Protein AF-A0A5C7PGV9-F1 (afdb_monomer_lite)

Sequence (95 aa):
MIEAGCTAEGIAASLGIDRPTLYRRCETDNKVLFTTFSQQKRAKGDDLLRMKQFDAAMKGDKTMLVWLGKQRLGQAEKSENQLTVNKIEVEFIES

Radius of gyration: 25.39 Å; chains: 1; bounding box: 53×31×75 Å

pLDDT: mean 92.08, std 10.16, range [63.78, 98.5]

Foldseek 3Di:
DLLQPDDLCRVCVVVVHDSVVVQVCCCVPVVDGPVVVSVVSNVNSVVVVVVVLVVVVVVPPPVSVVVCCCPPVVDDDDDDDPPPDDDDDDDDDDD

Structure (mmCIF, N/CA/C/O backbone):
data_AF-A0A5C7PGV9-F1
#
_entry.id   AF-A0A5C7PGV9-F1
#
loop_
_atom_site.group_PDB
_atom_site.id
_atom_site.type_symbol
_atom_site.label_atom_id
_atom_site.label_alt_id
_atom_site.label_comp_id
_atom_site.label_asym_id
_atom_site.label_entity_id
_atom_site.label_seq_id
_atom_site.pdbx_PDB_ins_code
_atom_site.Cartn_x
_atom_site.Cartn_y
_atom_site.Cartn_z
_atom_site.occupancy
_atom_site.B_iso_or_equiv
_atom_site.auth_seq_id
_atom_site.auth_comp_id
_atom_site.auth_asym_id
_atom_site.auth_atom_id
_atom_site.pdbx_PDB_model_num
ATOM 1 N N . MET A 1 1 ? -0.665 -4.795 -11.033 1.00 92.19 1 MET A N 1
ATOM 2 C CA . MET A 1 1 ? 0.364 -5.367 -10.133 1.00 92.19 1 MET A CA 1
ATOM 3 C C . MET A 1 1 ? 0.921 -4.336 -9.153 1.00 92.19 1 MET A C 1
ATOM 5 O O . MET A 1 1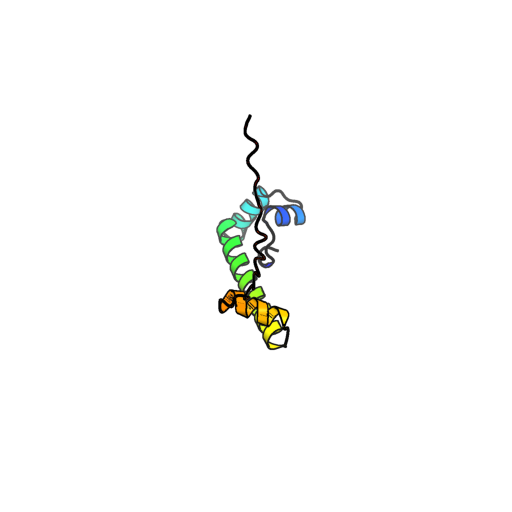 ? 0.843 -4.594 -7.964 1.00 92.19 1 MET A O 1
ATOM 9 N N . ILE A 1 2 ? 1.407 -3.160 -9.589 1.00 96.56 2 ILE A N 1
ATOM 10 C CA . ILE A 1 2 ? 1.902 -2.130 -8.642 1.00 96.56 2 ILE A CA 1
ATOM 11 C C . ILE A 1 2 ? 0.799 -1.635 -7.693 1.00 96.56 2 ILE A C 1
ATOM 13 O O . ILE A 1 2 ? 1.019 -1.591 -6.489 1.00 96.56 2 ILE A O 1
ATOM 17 N N . GLU A 1 3 ? -0.398 -1.332 -8.216 1.00 97.25 3 GLU A N 1
ATOM 18 C CA . GLU A 1 3 ? -1.566 -0.940 -7.398 1.00 97.25 3 GLU A CA 1
ATOM 19 C C . GLU A 1 3 ? -1.985 -2.046 -6.399 1.00 97.25 3 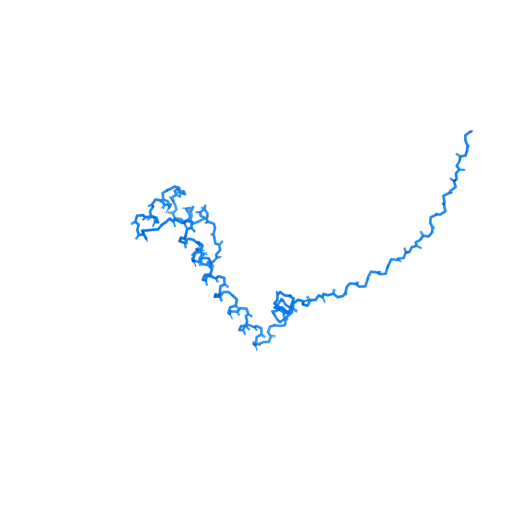GLU A C 1
ATOM 21 O O . GLU A 1 3 ? -2.645 -1.762 -5.413 1.00 97.25 3 GLU A O 1
ATOM 26 N N . ALA A 1 4 ? -1.576 -3.302 -6.618 1.00 95.94 4 ALA A N 1
ATOM 27 C CA . ALA A 1 4 ? -1.815 -4.421 -5.700 1.00 95.94 4 ALA A CA 1
ATOM 28 C C . ALA A 1 4 ? -0.643 -4.662 -4.726 1.00 95.94 4 ALA A C 1
ATOM 30 O O . ALA A 1 4 ? -0.628 -5.650 -4.000 1.00 95.94 4 ALA A O 1
ATOM 31 N N . GLY A 1 5 ? 0.372 -3.794 -4.736 1.00 96.06 5 GLY A N 1
ATOM 32 C CA . GLY A 1 5 ? 1.498 -3.842 -3.811 1.00 96.06 5 GLY A CA 1
ATOM 33 C C . GLY A 1 5 ? 2.698 -4.689 -4.247 1.00 96.06 5 GLY A C 1
ATOM 34 O O . GLY A 1 5 ? 3.677 -4.735 -3.499 1.00 96.06 5 GLY A O 1
ATOM 35 N N . CYS A 1 6 ? 2.695 -5.295 -5.440 1.00 96.81 6 CYS A N 1
ATOM 36 C CA . CYS A 1 6 ? 3.817 -6.112 -5.927 1.00 96.81 6 CYS A CA 1
ATOM 37 C C . CYS A 1 6 ? 5.137 -5.320 -6.028 1.00 96.81 6 CYS A C 1
ATOM 39 O O . CYS A 1 6 ? 5.137 -4.116 -6.309 1.00 96.81 6 CYS A O 1
ATOM 41 N N . THR A 1 7 ? 6.266 -6.006 -5.832 1.00 96.69 7 THR A N 1
ATOM 42 C CA . THR A 1 7 ? 7.614 -5.440 -6.011 1.00 96.69 7 THR A CA 1
ATOM 43 C C . THR A 1 7 ? 7.997 -5.358 -7.489 1.00 96.69 7 THR A C 1
ATOM 45 O O . THR A 1 7 ? 7.395 -6.021 -8.338 1.00 96.69 7 THR A O 1
ATOM 48 N N . ALA A 1 8 ? 9.012 -4.554 -7.809 1.00 95.81 8 ALA A N 1
ATOM 49 C CA . ALA A 1 8 ? 9.515 -4.452 -9.176 1.00 95.81 8 ALA A CA 1
ATOM 50 C C . ALA A 1 8 ? 10.091 -5.786 -9.673 1.00 95.81 8 ALA A C 1
ATOM 52 O O . ALA A 1 8 ? 9.884 -6.146 -10.827 1.00 95.81 8 ALA A O 1
ATOM 53 N N . GLU A 1 9 ? 10.760 -6.534 -8.795 1.00 97.19 9 GLU A N 1
ATOM 54 C CA . GLU A 1 9 ? 11.307 -7.864 -9.060 1.00 97.19 9 GLU A CA 1
ATOM 55 C C . GLU A 1 9 ? 10.197 -8.854 -9.419 1.00 97.19 9 GLU A C 1
ATOM 57 O O . GLU A 1 9 ? 10.295 -9.542 -10.431 1.00 97.19 9 GLU A O 1
ATOM 62 N N . GLY A 1 10 ? 9.109 -8.882 -8.640 1.00 97.25 10 GLY A N 1
ATOM 63 C CA . GLY A 1 10 ? 7.973 -9.763 -8.912 1.00 97.25 10 GLY A CA 1
ATOM 64 C C . GLY A 1 10 ? 7.251 -9.407 -10.213 1.00 97.25 10 GLY A C 1
ATOM 65 O O . GLY A 1 10 ? 6.833 -10.292 -10.956 1.00 97.25 10 GLY A O 1
ATOM 66 N N . ILE A 1 11 ? 7.142 -8.113 -10.526 1.00 97.19 11 ILE A N 1
ATOM 67 C CA . ILE A 1 11 ? 6.561 -7.644 -11.791 1.00 97.19 11 ILE A CA 1
ATOM 68 C C . ILE A 1 11 ? 7.449 -8.038 -12.971 1.00 97.19 11 ILE A C 1
ATOM 70 O O . ILE A 1 11 ? 6.945 -8.575 -13.951 1.00 97.19 11 ILE A O 1
ATOM 74 N N . ALA A 1 12 ? 8.757 -7.800 -12.877 1.00 97.31 12 ALA A N 1
ATOM 75 C CA . ALA A 1 12 ? 9.711 -8.150 -13.924 1.00 97.31 12 ALA A CA 1
ATOM 76 C C . ALA A 1 12 ? 9.713 -9.666 -14.192 1.00 97.31 12 ALA A C 1
ATOM 78 O O . ALA A 1 12 ? 9.558 -10.081 -15.339 1.00 97.31 12 ALA A O 1
ATOM 79 N N . ALA A 1 13 ? 9.749 -10.485 -13.133 1.00 97.62 13 ALA A N 1
ATOM 80 C CA . ALA A 1 13 ? 9.652 -11.940 -13.235 1.00 97.62 13 ALA A CA 1
ATOM 81 C C . ALA A 1 13 ? 8.334 -12.396 -13.885 1.00 97.62 13 ALA A C 1
ATOM 83 O O . ALA A 1 13 ? 8.352 -13.231 -14.784 1.00 97.62 13 ALA A O 1
ATOM 84 N N . SER A 1 14 ? 7.197 -11.804 -13.495 1.00 97.44 14 SER A N 1
ATOM 85 C CA . SER A 1 14 ? 5.890 -12.107 -14.099 1.00 97.44 14 SER A CA 1
ATOM 86 C C . SER A 1 14 ? 5.799 -11.725 -15.577 1.00 97.44 14 SER A C 1
ATOM 88 O O . SER A 1 14 ? 4.977 -12.290 -16.294 1.00 97.44 14 SER A O 1
ATOM 90 N N . LEU A 1 15 ? 6.597 -10.753 -16.021 1.00 96.69 15 LEU A N 1
ATOM 91 C CA . LEU A 1 15 ? 6.686 -10.320 -17.415 1.00 96.69 15 LEU A CA 1
ATOM 92 C C . LEU A 1 15 ? 7.791 -11.056 -18.194 1.00 96.69 15 LEU A C 1
ATOM 94 O O . LEU A 1 15 ? 7.924 -10.830 -19.393 1.00 96.69 15 LEU A O 1
ATOM 98 N N . GLY A 1 16 ? 8.582 -11.914 -17.540 1.00 97.56 16 GLY A N 1
ATOM 99 C CA . GLY A 1 16 ? 9.702 -12.622 -18.164 1.00 97.56 16 GLY A CA 1
ATOM 100 C C . GLY A 1 16 ? 10.862 -11.710 -18.577 1.00 97.56 16 GLY A C 1
ATOM 101 O O . GLY A 1 16 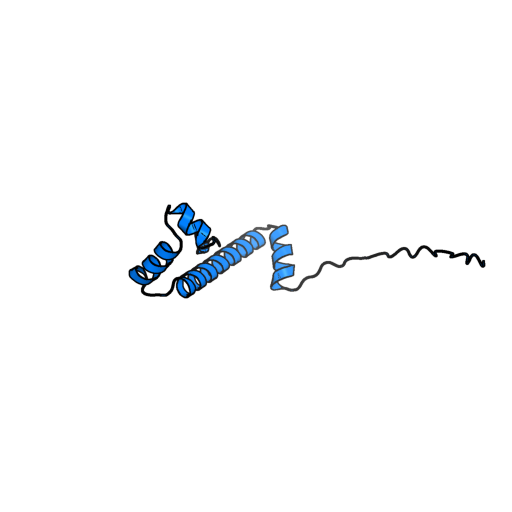? 11.595 -12.042 -19.505 1.00 97.56 16 GLY A O 1
ATOM 102 N N . ILE A 1 17 ? 11.021 -10.557 -17.921 1.00 97.69 17 ILE A N 1
ATOM 103 C CA . ILE A 1 17 ? 12.080 -9.579 -18.207 1.00 97.69 17 ILE A CA 1
ATOM 104 C C . ILE A 1 17 ? 12.932 -9.311 -16.969 1.00 97.69 17 ILE A C 1
ATOM 106 O O . ILE A 1 17 ? 12.535 -9.582 -15.836 1.00 97.69 17 ILE A O 1
ATOM 110 N N . ASP A 1 18 ? 14.104 -8.723 -17.171 1.00 97.25 18 ASP A N 1
ATOM 111 C CA . ASP A 1 18 ? 14.932 -8.221 -16.086 1.00 97.25 18 ASP A CA 1
ATOM 112 C C . ASP A 1 18 ? 14.407 -6.877 -15.541 1.00 97.25 18 ASP A C 1
ATOM 114 O O . ASP A 1 18 ? 13.766 -6.077 -16.233 1.00 97.25 18 ASP A O 1
ATOM 118 N N . ARG A 1 19 ? 14.705 -6.605 -14.265 1.00 97.31 19 ARG A N 1
ATOM 119 C CA . ARG A 1 19 ? 14.304 -5.364 -13.586 1.00 97.31 19 ARG A CA 1
ATOM 120 C C . ARG A 1 19 ? 14.839 -4.095 -14.282 1.00 97.31 19 ARG A C 1
ATOM 122 O O . ARG A 1 19 ? 14.057 -3.154 -14.424 1.00 97.31 19 ARG A O 1
ATOM 129 N N . PRO A 1 20 ? 16.106 -4.016 -14.738 1.00 97.62 20 PRO A N 1
ATOM 130 C CA . PRO A 1 20 ? 16.577 -2.869 -15.517 1.00 97.62 20 PRO A CA 1
ATOM 131 C C . PRO A 1 20 ? 15.753 -2.596 -16.782 1.00 97.62 20 PRO A C 1
ATOM 133 O O . PRO A 1 20 ? 15.424 -1.439 -17.052 1.00 97.62 20 PRO A O 1
ATOM 136 N N . THR A 1 21 ? 15.364 -3.633 -17.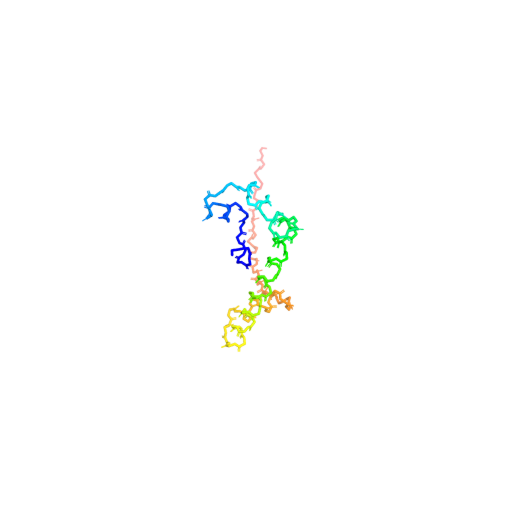530 1.00 97.81 21 THR A N 1
ATOM 137 C CA . THR A 1 21 ? 14.479 -3.477 -18.696 1.00 97.81 21 THR A CA 1
ATOM 138 C C . THR A 1 21 ? 13.116 -2.908 -18.310 1.00 97.81 21 THR A C 1
ATOM 140 O O . THR A 1 21 ? 12.642 -1.987 -18.979 1.00 97.81 21 THR A O 1
ATOM 143 N N . LEU A 1 22 ? 12.519 -3.360 -17.201 1.00 97.81 22 LEU A N 1
ATOM 144 C CA . LEU A 1 22 ? 11.267 -2.789 -16.684 1.00 97.81 22 LEU A CA 1
ATOM 145 C C . LEU A 1 22 ? 11.397 -1.281 -16.398 1.00 97.81 22 LEU A C 1
ATOM 147 O O . LEU A 1 22 ? 10.519 -0.505 -16.776 1.00 97.81 22 LEU A O 1
ATOM 151 N N . TYR A 1 23 ? 12.494 -0.855 -15.764 1.00 97.88 23 TYR A N 1
ATOM 152 C CA . TYR A 1 23 ? 12.729 0.553 -15.415 1.00 97.88 23 TYR A CA 1
ATOM 153 C C . TYR A 1 23 ? 12.893 1.417 -16.667 1.00 97.88 23 TYR A C 1
ATOM 155 O O . TYR A 1 23 ? 12.182 2.408 -16.833 1.00 97.88 23 TYR A O 1
ATOM 163 N N . ARG A 1 24 ? 13.763 0.989 -17.591 1.00 97.62 24 ARG A N 1
ATOM 164 C CA . ARG A 1 24 ? 14.010 1.692 -18.858 1.00 97.62 24 ARG A CA 1
ATOM 165 C C . ARG A 1 24 ? 12.735 1.825 -19.683 1.00 97.62 24 ARG A C 1
ATOM 167 O O . ARG A 1 24 ? 12.474 2.874 -20.274 1.00 97.62 24 ARG A O 1
ATOM 174 N N . ARG A 1 25 ? 11.930 0.761 -19.727 1.00 97.06 25 ARG A N 1
ATOM 175 C CA . ARG A 1 25 ? 10.669 0.767 -20.464 1.00 97.06 25 ARG A CA 1
ATOM 176 C C . ARG A 1 25 ? 9.648 1.693 -19.819 1.00 97.06 25 ARG A C 1
ATOM 178 O O . ARG A 1 25 ? 9.009 2.459 -20.530 1.00 97.06 25 ARG A O 1
ATOM 185 N N . CYS A 1 26 ? 9.553 1.697 -18.490 1.00 96.94 26 CYS A N 1
ATOM 186 C CA . CYS A 1 26 ? 8.702 2.640 -17.769 1.00 96.94 26 CYS A CA 1
ATOM 187 C C . CYS A 1 26 ? 9.061 4.095 -18.095 1.00 96.94 26 CYS A C 1
ATOM 189 O O . CYS A 1 26 ? 8.166 4.873 -18.420 1.00 96.94 26 CYS A O 1
ATOM 191 N N . GLU A 1 27 ? 10.349 4.439 -18.070 1.00 96.81 27 GLU A N 1
ATOM 192 C CA . GLU A 1 27 ? 10.842 5.780 -18.406 1.00 96.81 27 GLU A CA 1
ATOM 193 C C . GLU A 1 27 ? 10.563 6.158 -19.860 1.00 96.81 27 GLU A C 1
ATOM 195 O O . GLU A 1 27 ? 10.123 7.272 -20.145 1.00 96.81 27 GLU A O 1
ATOM 200 N N . THR A 1 28 ? 10.753 5.220 -20.786 1.00 96.81 28 THR A N 1
ATOM 201 C CA . THR A 1 28 ? 10.525 5.466 -22.215 1.00 96.81 28 THR A CA 1
ATOM 202 C C . THR A 1 28 ? 9.039 5.641 -22.530 1.00 96.81 28 THR A C 1
ATOM 204 O O . THR A 1 28 ? 8.684 6.565 -23.265 1.00 96.81 28 THR A O 1
ATOM 207 N N . ASP A 1 29 ? 8.177 4.798 -21.961 1.00 96.81 29 ASP A N 1
ATOM 208 C CA . ASP A 1 29 ? 6.753 4.737 -22.300 1.00 96.81 29 ASP A CA 1
ATOM 209 C C . ASP A 1 29 ? 5.926 5.765 -21.511 1.00 96.81 29 ASP A C 1
ATOM 211 O O . ASP A 1 29 ? 5.035 6.397 -22.070 1.00 96.81 29 ASP A O 1
ATOM 215 N N . ASN A 1 30 ? 6.237 5.972 -20.225 1.00 95.19 30 ASN A N 1
ATOM 216 C CA . ASN A 1 30 ? 5.476 6.859 -19.331 1.00 95.19 30 ASN A CA 1
ATOM 217 C C . ASN A 1 30 ? 6.152 8.219 -19.111 1.00 95.19 30 ASN A C 1
ATOM 219 O O . ASN A 1 30 ? 5.576 9.078 -18.447 1.00 95.19 30 ASN A O 1
ATOM 223 N N . LYS A 1 31 ? 7.368 8.420 -19.642 1.00 96.50 31 LYS A N 1
ATOM 224 C CA . LYS A 1 31 ? 8.152 9.665 -19.517 1.00 96.50 31 LYS A CA 1
ATOM 225 C C . LYS A 1 31 ? 8.453 10.076 -18.071 1.00 96.50 31 LYS A C 1
ATOM 227 O O . LYS A 1 31 ? 8.688 11.248 -17.792 1.00 96.50 31 LYS A O 1
ATOM 232 N N . VAL A 1 32 ? 8.462 9.111 -17.152 1.00 96.38 32 VAL A N 1
ATOM 233 C CA . VAL A 1 32 ? 8.752 9.308 -15.726 1.00 96.38 32 VAL A CA 1
ATOM 234 C C . VAL A 1 32 ? 9.590 8.155 -15.182 1.00 96.38 32 VAL A C 1
ATOM 236 O O . VAL A 1 32 ? 9.454 7.016 -15.632 1.00 96.38 32 VAL A O 1
ATOM 239 N N . LEU A 1 33 ? 10.421 8.440 -14.174 1.00 97.06 33 LEU A N 1
ATOM 240 C CA . LEU A 1 33 ? 11.180 7.413 -13.458 1.00 97.06 33 LEU A CA 1
ATOM 241 C C . LEU A 1 33 ? 10.238 6.364 -12.860 1.00 97.06 33 LEU A C 1
ATOM 243 O O . LEU A 1 33 ? 9.180 6.695 -12.311 1.00 97.06 33 LEU A O 1
ATOM 247 N N . PHE A 1 34 ? 10.655 5.096 -12.902 1.00 96.75 34 PHE A N 1
ATOM 248 C CA . PHE A 1 34 ? 9.867 3.998 -12.337 1.00 96.75 34 PHE A CA 1
ATOM 249 C C . PHE A 1 34 ? 9.573 4.197 -10.843 1.00 96.75 34 PHE A C 1
ATOM 251 O O . PHE A 1 34 ? 8.506 3.820 -10.367 1.00 96.75 34 PHE A O 1
ATOM 258 N N . THR A 1 35 ? 10.479 4.817 -10.088 1.00 96.06 35 THR A N 1
ATOM 259 C 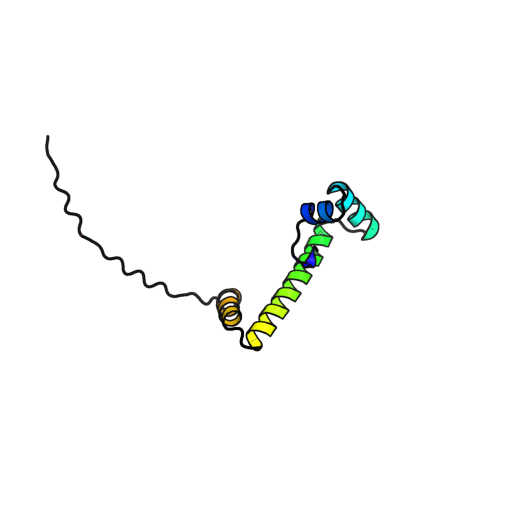CA . THR A 1 35 ? 10.275 5.139 -8.667 1.00 96.06 35 THR A CA 1
ATOM 260 C C . THR A 1 35 ? 9.078 6.070 -8.465 1.00 96.06 35 THR A C 1
ATOM 262 O O . THR A 1 35 ? 8.169 5.739 -7.707 1.00 96.06 35 THR A O 1
ATOM 265 N N . THR A 1 36 ? 9.014 7.174 -9.210 1.00 97.62 36 THR A N 1
ATOM 266 C CA . THR A 1 36 ? 7.888 8.119 -9.174 1.00 97.62 36 THR A CA 1
ATOM 267 C C . THR A 1 36 ? 6.596 7.453 -9.635 1.00 97.62 36 THR A C 1
ATOM 269 O O . THR A 1 36 ? 5.568 7.545 -8.964 1.00 97.62 36 THR A O 1
ATOM 272 N N . PHE A 1 37 ? 6.650 6.727 -10.755 1.00 97.31 37 PHE A N 1
ATOM 273 C CA . PHE A 1 37 ? 5.492 6.014 -11.291 1.00 97.31 37 PHE A CA 1
ATOM 274 C C . PHE A 1 37 ? 4.945 4.989 -10.293 1.00 97.31 37 PHE A C 1
ATOM 276 O O . PHE A 1 37 ? 3.744 4.938 -10.022 1.00 97.31 37 PHE A O 1
ATOM 283 N N . SER A 1 38 ? 5.829 4.177 -9.713 1.00 97.12 38 SER A N 1
ATOM 284 C CA . SER A 1 38 ? 5.437 3.125 -8.781 1.00 97.12 38 SER A CA 1
ATOM 285 C C . SER A 1 38 ? 4.875 3.685 -7.480 1.00 97.12 38 SER A C 1
ATOM 287 O O . SER A 1 38 ? 3.882 3.149 -6.991 1.00 97.12 38 SER A O 1
ATOM 289 N N . GLN A 1 39 ? 5.428 4.784 -6.959 1.00 97.50 39 GLN A N 1
ATOM 290 C CA . GLN A 1 39 ? 4.900 5.465 -5.777 1.00 97.50 39 GLN A CA 1
ATOM 291 C C . GLN A 1 39 ? 3.472 5.973 -6.010 1.00 97.50 39 GLN A C 1
ATOM 293 O O . GLN A 1 39 ? 2.588 5.697 -5.201 1.00 97.50 39 GLN A O 1
ATOM 298 N N . GLN A 1 40 ? 3.221 6.650 -7.135 1.00 97.38 40 GLN A N 1
ATOM 299 C CA . GLN A 1 40 ? 1.886 7.145 -7.491 1.00 97.38 40 GLN A CA 1
ATOM 300 C C . GLN A 1 40 ? 0.870 6.003 -7.612 1.00 97.38 40 GLN A C 1
ATOM 302 O O . GLN A 1 40 ? -0.233 6.073 -7.069 1.00 97.38 40 GLN A O 1
ATOM 307 N N . LYS A 1 41 ? 1.245 4.922 -8.307 1.00 97.50 41 LYS A N 1
ATOM 308 C CA . LYS A 1 41 ? 0.377 3.749 -8.468 1.00 97.50 41 LYS A CA 1
ATOM 309 C C . LYS A 1 41 ? 0.133 3.028 -7.145 1.00 97.50 41 LYS A C 1
ATOM 311 O O . LYS A 1 41 ? -0.989 2.602 -6.897 1.00 97.50 41 LYS A O 1
ATOM 316 N N . ARG A 1 42 ? 1.145 2.910 -6.284 1.00 97.44 42 ARG A N 1
ATOM 317 C CA . ARG A 1 42 ? 0.998 2.294 -4.961 1.00 97.44 42 ARG A CA 1
ATOM 318 C C . ARG A 1 42 ? 0.064 3.109 -4.072 1.00 97.44 42 ARG A C 1
ATOM 320 O O . ARG A 1 42 ? -0.871 2.535 -3.537 1.00 97.44 42 ARG A O 1
ATOM 327 N N . ALA A 1 43 ? 0.238 4.430 -4.011 1.00 97.88 43 ALA A N 1
ATOM 328 C CA . ALA A 1 43 ? -0.648 5.311 -3.249 1.00 97.88 43 ALA A CA 1
ATOM 329 C C . ALA A 1 43 ? -2.115 5.161 -3.685 1.00 97.88 43 ALA A C 1
ATOM 331 O O . ALA A 1 43 ? -2.991 4.939 -2.853 1.00 97.88 43 ALA A O 1
ATOM 332 N N . LYS A 1 44 ? -2.367 5.167 -5.002 1.00 97.94 44 LYS A N 1
ATOM 333 C CA . LYS A 1 44 ? -3.705 4.920 -5.554 1.00 97.94 44 LYS A CA 1
ATOM 334 C C . LYS A 1 44 ? -4.252 3.540 -5.165 1.00 97.94 44 LYS A C 1
ATOM 336 O O . LYS A 1 44 ? -5.429 3.416 -4.836 1.00 97.94 44 LYS A O 1
ATOM 341 N N . GLY A 1 45 ? -3.418 2.505 -5.226 1.00 97.94 45 GLY A N 1
ATOM 342 C CA . GLY A 1 45 ? -3.774 1.151 -4.801 1.00 97.94 45 GLY A CA 1
ATOM 343 C C . GLY A 1 45 ? -4.172 1.078 -3.329 1.00 97.94 45 GLY A C 1
ATOM 344 O O . GLY A 1 45 ? -5.217 0.520 -2.993 1.00 97.94 45 GLY A O 1
ATOM 345 N N . ASP A 1 46 ? -3.386 1.715 -2.465 1.00 97.19 46 ASP A N 1
ATOM 346 C CA . ASP A 1 46 ? -3.654 1.781 -1.032 1.00 97.19 46 ASP A CA 1
ATOM 347 C C . ASP A 1 46 ? -4.970 2.520 -0.741 1.00 97.19 46 ASP A C 1
ATOM 349 O O . ASP A 1 46 ? -5.736 2.089 0.118 1.00 97.19 46 ASP A O 1
ATOM 353 N N . ASP A 1 47 ? -5.283 3.593 -1.473 1.00 97.62 47 ASP A N 1
ATOM 354 C CA . ASP A 1 47 ? -6.557 4.308 -1.329 1.00 97.62 47 ASP A CA 1
ATOM 355 C C . ASP A 1 47 ? -7.756 3.448 -1.741 1.00 97.62 47 ASP A C 1
ATOM 357 O O . ASP A 1 47 ? -8.771 3.414 -1.038 1.00 97.62 47 ASP A O 1
ATOM 361 N N . LEU A 1 48 ? -7.632 2.690 -2.835 1.00 98.06 48 LEU A N 1
ATOM 362 C CA . LEU A 1 48 ? -8.655 1.726 -3.248 1.00 98.06 48 LEU A CA 1
ATOM 363 C C . LEU A 1 48 ? -8.857 0.640 -2.186 1.00 98.06 48 LEU A C 1
ATOM 365 O O . LEU A 1 48 ? -9.999 0.301 -1.867 1.00 98.06 48 LEU A O 1
ATOM 369 N N . LEU A 1 49 ? -7.767 0.122 -1.613 1.00 97.56 49 LEU A N 1
ATOM 370 C CA . LEU A 1 49 ? -7.829 -0.861 -0.536 1.00 97.56 49 LEU A CA 1
ATOM 371 C C . LEU A 1 49 ? -8.521 -0.280 0.703 1.00 97.56 49 LEU A C 1
ATOM 373 O O . LEU A 1 49 ? -9.451 -0.900 1.216 1.00 97.56 49 LEU A O 1
ATOM 377 N N . ARG A 1 50 ? -8.144 0.929 1.138 1.00 97.19 50 ARG A N 1
ATOM 378 C CA . ARG A 1 50 ? -8.781 1.627 2.271 1.00 97.19 50 ARG A CA 1
ATOM 379 C C . ARG A 1 50 ? -10.274 1.832 2.043 1.00 97.19 50 ARG A C 1
ATOM 381 O O . ARG A 1 50 ? -11.067 1.609 2.955 1.00 97.19 50 ARG A O 1
ATOM 388 N N . MET A 1 51 ? -10.669 2.224 0.832 1.00 98.00 51 MET A N 1
ATOM 389 C CA . MET A 1 51 ? -12.076 2.392 0.471 1.00 98.00 51 MET A CA 1
ATOM 390 C C . MET A 1 51 ? -12.840 1.068 0.577 1.00 98.00 51 MET A C 1
ATOM 392 O O . MET A 1 51 ? -13.933 1.033 1.139 1.00 98.00 51 MET A O 1
ATOM 396 N N . LYS A 1 52 ? -12.261 -0.034 0.087 1.00 98.00 52 LYS A N 1
ATOM 397 C CA . LYS A 1 52 ? -12.872 -1.367 0.185 1.00 98.00 52 LYS A CA 1
ATOM 398 C C . LYS A 1 52 ? -12.948 -1.877 1.622 1.00 98.00 52 LYS A C 1
ATOM 400 O O . LYS A 1 52 ? -13.978 -2.422 2.001 1.00 98.00 52 LYS A O 1
ATOM 405 N N . GLN A 1 53 ? -11.908 -1.663 2.426 1.00 98.25 53 GLN A N 1
ATOM 406 C CA . GLN A 1 53 ? -11.913 -1.987 3.856 1.00 98.25 53 GLN A CA 1
ATOM 407 C C . GLN A 1 53 ? -13.001 -1.206 4.601 1.00 98.25 53 GLN A C 1
ATOM 409 O O . GLN A 1 53 ? -13.718 -1.778 5.418 1.00 98.25 53 GLN A O 1
ATOM 414 N N . PHE A 1 54 ? -13.156 0.087 4.297 1.00 98.25 54 PHE A N 1
ATOM 415 C CA . PHE A 1 54 ? -14.208 0.918 4.879 1.00 98.25 54 PHE A CA 1
ATOM 416 C C . PHE A 1 54 ? -15.608 0.434 4.485 1.00 98.25 54 PHE A C 1
ATOM 418 O O . PHE A 1 54 ? -16.456 0.261 5.354 1.00 98.25 54 PHE A O 1
ATOM 425 N N . ASP A 1 55 ? -15.839 0.155 3.201 1.00 98.50 55 ASP A N 1
ATOM 426 C CA . ASP A 1 55 ? -17.111 -0.390 2.709 1.00 98.50 55 ASP A CA 1
ATOM 427 C C . ASP A 1 55 ? -17.451 -1.741 3.369 1.00 98.50 55 ASP A C 1
ATOM 429 O O . ASP A 1 55 ? -18.568 -1.937 3.844 1.00 98.50 55 ASP A O 1
ATOM 433 N N . ALA A 1 56 ? -16.478 -2.651 3.486 1.00 98.50 56 ALA A N 1
ATOM 434 C CA . ALA A 1 56 ? -16.656 -3.925 4.185 1.00 98.50 56 ALA A CA 1
ATOM 435 C C . ALA A 1 56 ? -17.029 -3.731 5.665 1.00 98.50 56 ALA A C 1
ATOM 437 O O . ALA A 1 56 ? -17.967 -4.361 6.156 1.00 98.50 56 ALA A O 1
ATOM 438 N N . ALA A 1 57 ? -16.352 -2.812 6.361 1.00 98.25 57 ALA A N 1
ATOM 439 C CA . ALA A 1 57 ? -16.671 -2.474 7.745 1.00 98.25 57 ALA A CA 1
ATOM 440 C C . ALA A 1 57 ? -18.105 -1.937 7.887 1.00 98.25 57 ALA A C 1
ATOM 442 O O . ALA A 1 57 ? -18.844 -2.378 8.765 1.00 98.25 57 ALA A O 1
ATOM 443 N N . MET A 1 58 ? -18.530 -1.032 6.996 1.00 98.25 58 MET A N 1
ATOM 444 C CA . MET A 1 58 ? -19.891 -0.474 7.001 1.00 98.25 58 MET A CA 1
ATOM 445 C C . MET A 1 58 ? -20.967 -1.517 6.673 1.00 98.25 58 MET A C 1
ATOM 447 O O . MET A 1 58 ? -22.106 -1.385 7.113 1.00 98.25 58 MET A O 1
ATOM 451 N N . LYS A 1 59 ? -20.608 -2.587 5.957 1.00 98.44 59 LYS A N 1
ATOM 452 C CA . LYS A 1 59 ? -21.477 -3.747 5.696 1.00 98.44 59 LYS A CA 1
ATOM 453 C C . LYS A 1 59 ? -21.546 -4.745 6.857 1.00 98.44 59 LYS A C 1
ATOM 455 O O . LYS A 1 59 ? -22.264 -5.736 6.752 1.00 98.44 59 LYS A O 1
ATOM 460 N N . GLY A 1 60 ? -20.840 -4.489 7.958 1.00 97.06 60 GLY A N 1
ATOM 461 C CA . GLY A 1 60 ? -20.911 -5.297 9.175 1.00 97.06 60 GLY A CA 1
ATOM 462 C C . GLY A 1 60 ? -19.747 -6.266 9.381 1.00 97.06 60 GLY A C 1
ATOM 463 O O . GLY A 1 60 ? -19.834 -7.119 10.266 1.00 97.06 60 GLY A O 1
ATOM 464 N N . ASP A 1 61 ? -18.651 -6.148 8.622 1.00 98.44 61 ASP A N 1
ATOM 465 C CA . ASP A 1 61 ? -17.420 -6.882 8.930 1.00 98.44 61 ASP A CA 1
ATOM 466 C C . ASP A 1 61 ? -16.833 -6.383 10.264 1.00 98.44 61 ASP A C 1
ATOM 468 O O . ASP A 1 61 ? -16.184 -5.335 10.349 1.00 98.44 61 ASP A O 1
ATOM 472 N N . LYS A 1 62 ? -17.074 -7.157 11.329 1.00 97.75 62 LYS A N 1
ATOM 473 C CA . LYS A 1 62 ? -16.624 -6.853 12.695 1.00 97.75 62 LYS A CA 1
ATOM 474 C C . LYS A 1 62 ? -15.104 -6.756 12.791 1.00 97.75 62 LYS A C 1
ATOM 476 O O . LYS A 1 62 ? -14.596 -5.899 13.510 1.00 97.75 62 LYS A O 1
ATOM 481 N N . THR A 1 63 ? -14.381 -7.600 12.058 1.00 97.69 63 THR A N 1
ATOM 482 C CA . THR A 1 63 ? -12.916 -7.595 12.051 1.00 97.69 63 THR A CA 1
ATOM 483 C C . THR A 1 63 ? -12.400 -6.293 11.456 1.00 97.69 63 THR A C 1
ATOM 485 O O . THR A 1 63 ? -11.499 -5.679 12.027 1.00 97.69 63 THR A O 1
ATOM 488 N N . MET A 1 64 ? -13.000 -5.817 10.359 1.00 98.25 64 MET A N 1
ATOM 489 C CA . MET A 1 64 ? -12.640 -4.517 9.779 1.00 98.25 64 MET A CA 1
ATOM 490 C C . MET A 1 64 ? -13.062 -3.322 10.615 1.00 98.25 64 MET A C 1
ATOM 492 O O . MET A 1 64 ? -12.306 -2.353 10.674 1.00 98.25 64 MET A O 1
ATOM 496 N N . LEU A 1 65 ? -14.183 -3.394 11.330 1.00 97.94 65 LEU A N 1
ATOM 497 C CA . LEU A 1 65 ? -14.541 -2.364 12.307 1.00 97.94 65 LEU A CA 1
ATOM 498 C C . LEU A 1 65 ? -13.480 -2.243 13.411 1.00 97.94 65 LEU A C 1
ATOM 500 O O . LEU A 1 65 ? -13.014 -1.138 13.686 1.00 97.94 65 LEU A O 1
ATOM 504 N N . VAL A 1 66 ? -13.039 -3.368 13.986 1.00 96.75 66 VAL A N 1
ATOM 505 C CA . VAL A 1 66 ? -11.973 -3.384 15.002 1.00 96.75 66 VAL A CA 1
ATOM 506 C C . VAL A 1 66 ? -10.647 -2.902 14.414 1.00 96.75 66 VAL A C 1
ATOM 508 O O . VAL A 1 66 ? -9.978 -2.060 15.010 1.00 96.75 66 VAL A O 1
ATOM 511 N N . TRP A 1 67 ? -10.259 -3.396 13.235 1.00 96.38 67 TRP A N 1
ATOM 512 C CA . TRP A 1 67 ? -8.991 -3.024 12.605 1.00 96.38 67 TRP A CA 1
ATOM 513 C C . TRP A 1 67 ? -8.927 -1.529 12.275 1.00 96.38 67 TRP A C 1
ATOM 515 O O . TRP A 1 67 ? -7.955 -0.866 12.634 1.00 96.38 67 TRP A O 1
ATOM 525 N N . LEU A 1 68 ? -9.974 -0.968 11.658 1.00 97.56 68 LEU A N 1
ATOM 526 C CA . LEU A 1 68 ? -10.046 0.467 11.373 1.00 97.56 68 LEU A CA 1
ATOM 527 C C . LEU A 1 68 ? -10.137 1.297 12.658 1.00 97.56 68 LEU A C 1
ATOM 529 O O . LEU A 1 68 ? -9.541 2.371 12.716 1.00 97.56 68 LEU A O 1
ATOM 533 N N . GLY A 1 69 ? -10.826 0.802 13.690 1.00 97.12 69 GLY A N 1
ATOM 534 C CA . GLY A 1 69 ? -10.854 1.424 15.013 1.00 97.12 69 GLY A CA 1
ATOM 535 C C . GLY A 1 69 ? -9.454 1.562 15.613 1.00 97.12 69 GLY A C 1
ATOM 536 O O . GLY A 1 69 ? -9.066 2.647 16.044 1.00 97.12 69 GLY A O 1
ATOM 537 N N . LYS A 1 70 ? -8.644 0.502 15.550 1.00 95.25 70 LYS A N 1
ATOM 538 C CA . LYS A 1 70 ? -7.240 0.541 15.987 1.00 95.25 70 LYS A CA 1
ATOM 539 C C . LYS A 1 70 ? -6.401 1.473 15.110 1.00 95.25 70 LYS A C 1
ATOM 541 O O . LYS A 1 70 ? -5.788 2.410 15.610 1.00 95.25 70 LYS A O 1
ATOM 546 N N . GLN A 1 71 ? -6.424 1.261 13.793 1.00 95.00 71 GLN A N 1
ATOM 547 C CA . GLN A 1 71 ? -5.510 1.923 12.859 1.00 95.00 71 GLN A CA 1
ATOM 548 C C . GLN A 1 71 ? -5.809 3.414 12.641 1.00 95.00 71 GLN A C 1
ATOM 550 O O . GLN A 1 71 ? -4.885 4.194 12.425 1.00 95.00 71 GLN A O 1
ATOM 555 N N . ARG A 1 72 ? -7.085 3.822 12.640 1.00 95.62 72 ARG A N 1
ATOM 556 C CA . ARG A 1 72 ? -7.499 5.204 12.323 1.00 95.62 72 ARG A CA 1
ATOM 557 C C . ARG A 1 72 ? -7.950 5.998 13.540 1.00 95.62 72 ARG A C 1
ATOM 559 O O . ARG A 1 72 ? -7.844 7.219 13.509 1.00 95.62 72 ARG A O 1
ATOM 566 N N . LEU A 1 73 ? -8.482 5.331 14.566 1.00 96.38 73 LEU A N 1
ATOM 567 C CA . LEU A 1 73 ? -9.021 5.986 15.765 1.00 96.38 73 LEU A CA 1
ATOM 568 C C . LEU A 1 73 ? -8.124 5.796 16.996 1.00 96.38 73 LEU A C 1
ATOM 570 O O . LEU A 1 73 ? -8.472 6.270 18.073 1.00 96.38 73 LEU A O 1
ATOM 574 N N . GLY A 1 74 ? -6.986 5.105 16.852 1.00 94.62 74 GLY A N 1
ATOM 575 C CA . GLY A 1 74 ? -6.031 4.893 17.940 1.00 94.62 74 GLY A CA 1
ATOM 576 C C . GLY A 1 74 ? -6.567 4.006 19.062 1.00 94.62 74 GLY A C 1
ATOM 577 O O . GLY A 1 74 ? -6.091 4.097 20.192 1.00 94.62 74 GLY A O 1
ATOM 578 N N . GLN A 1 75 ? -7.572 3.169 18.784 1.00 94.81 75 GLN A N 1
ATOM 579 C CA . GLN A 1 75 ? -8.073 2.227 19.780 1.00 94.81 75 GLN A CA 1
ATOM 580 C C . GLN A 1 75 ? -6.974 1.220 20.129 1.00 94.81 75 GLN A C 1
ATOM 582 O O . GLN A 1 75 ? -6.311 0.670 19.250 1.00 94.81 75 GLN A O 1
ATOM 587 N N . ALA A 1 76 ? -6.800 0.960 21.418 1.00 89.69 76 ALA A N 1
ATOM 588 C CA . ALA A 1 76 ? -5.862 -0.026 21.926 1.00 89.69 76 ALA A CA 1
ATOM 589 C C . ALA A 1 76 ? -6.626 -1.100 22.696 1.00 89.69 76 ALA A C 1
ATOM 591 O O . ALA A 1 76 ? -7.637 -0.815 23.342 1.00 89.69 76 ALA A O 1
ATOM 592 N N . GLU A 1 77 ? -6.134 -2.333 22.638 1.00 84.25 77 GLU A N 1
ATOM 593 C CA . GLU A 1 77 ? -6.637 -3.368 23.534 1.00 84.25 77 GLU A CA 1
ATOM 594 C C . GLU A 1 77 ? -6.030 -3.172 24.919 1.00 84.25 77 GLU A C 1
ATOM 596 O O . GLU A 1 77 ? -4.844 -2.866 25.055 1.00 84.25 77 GLU A O 1
ATOM 601 N N . LYS A 1 78 ? -6.853 -3.331 25.954 1.00 81.38 78 LYS A N 1
ATOM 602 C CA . LYS A 1 78 ? -6.357 -3.372 27.325 1.00 81.38 78 LYS A CA 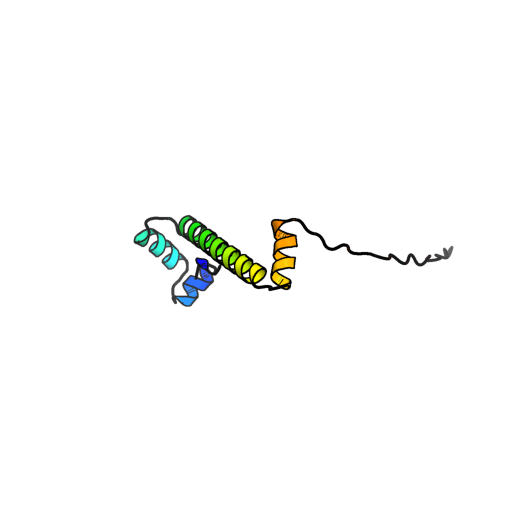1
ATOM 603 C C . LYS A 1 78 ? -5.832 -4.777 27.593 1.00 81.38 78 LYS A C 1
ATOM 605 O O . LYS A 1 78 ? -6.618 -5.714 27.673 1.00 81.38 78 LYS A O 1
ATOM 610 N N . SER A 1 79 ? -4.522 -4.906 27.755 1.00 76.56 79 SER A N 1
ATOM 611 C CA . SER A 1 79 ? -3.911 -6.136 28.257 1.00 76.56 79 SER A CA 1
ATOM 612 C C . SER A 1 79 ? -3.858 -6.077 29.784 1.00 76.56 79 SER A C 1
ATOM 614 O O . SER A 1 79 ? -3.087 -5.300 30.345 1.00 76.56 79 SER A O 1
ATOM 616 N N . GLU A 1 80 ? -4.672 -6.878 30.470 1.00 74.38 80 GLU A N 1
ATOM 617 C CA . GLU A 1 80 ? -4.509 -7.111 31.909 1.00 74.38 80 GLU A CA 1
ATOM 618 C C . GLU A 1 80 ? -3.397 -8.144 32.128 1.00 74.38 80 GLU A C 1
ATOM 620 O O . GLU A 1 80 ? -3.622 -9.349 32.049 1.00 74.38 80 GLU A O 1
ATOM 625 N N . ASN A 1 81 ? -2.177 -7.680 32.406 1.00 72.19 81 ASN A N 1
ATOM 626 C CA . ASN A 1 81 ? -1.099 -8.560 32.852 1.00 72.19 81 ASN A CA 1
ATOM 627 C C . ASN A 1 81 ? -1.173 -8.720 34.374 1.00 72.19 81 ASN A C 1
ATOM 629 O O . ASN A 1 81 ? -0.641 -7.897 35.120 1.00 72.19 81 ASN A O 1
ATOM 633 N N . GLN A 1 82 ? -1.810 -9.793 34.843 1.00 65.50 82 GLN A N 1
ATOM 634 C CA . GLN A 1 82 ? -1.699 -10.218 36.238 1.00 65.50 82 GLN A CA 1
ATOM 635 C C . GLN A 1 82 ? -0.327 -10.869 36.452 1.00 65.50 82 GLN A C 1
ATOM 637 O O . GLN A 1 82 ? -0.148 -12.068 36.254 1.00 65.50 82 GLN A O 1
ATOM 642 N N . LEU A 1 83 ? 0.670 -10.065 36.828 1.00 70.62 83 LEU A N 1
ATOM 643 C CA . LEU A 1 83 ? 1.968 -10.576 37.263 1.00 70.62 83 LEU A CA 1
ATOM 644 C C . LEU A 1 83 ? 1.805 -11.223 38.643 1.00 70.62 83 LEU A C 1
ATOM 646 O O . LEU A 1 83 ? 1.723 -10.536 39.660 1.00 70.62 83 LEU A O 1
ATOM 650 N N . THR A 1 84 ? 1.758 -12.552 38.688 1.00 70.69 84 THR A N 1
ATOM 651 C CA . THR A 1 84 ? 1.868 -13.311 39.937 1.00 70.69 84 THR A CA 1
ATOM 652 C C . THR A 1 84 ? 3.338 -13.321 40.353 1.00 70.69 84 THR A C 1
ATOM 654 O O . THR A 1 84 ? 4.150 -14.075 39.821 1.00 70.69 84 THR A O 1
ATOM 657 N N . VAL A 1 85 ? 3.712 -12.426 41.269 1.00 72.00 85 VAL A N 1
ATOM 658 C CA . VAL A 1 85 ? 5.063 -12.403 41.843 1.00 72.00 85 VAL A CA 1
ATOM 659 C C . VAL A 1 85 ? 5.172 -13.554 42.841 1.00 72.00 85 VAL A C 1
ATOM 661 O O . VAL A 1 85 ? 4.738 -13.432 43.986 1.00 72.00 85 VAL A O 1
ATOM 664 N N . ASN A 1 86 ? 5.758 -14.674 42.420 1.00 72.75 86 ASN A N 1
ATOM 665 C CA . ASN A 1 86 ? 6.198 -15.699 43.361 1.00 72.75 86 ASN A CA 1
ATOM 666 C C . ASN A 1 86 ? 7.476 -15.202 44.047 1.00 72.75 86 ASN A C 1
ATOM 668 O O . ASN A 1 86 ? 8.479 -14.934 43.386 1.00 72.75 86 ASN A O 1
ATOM 672 N N . LYS A 1 87 ? 7.430 -15.054 45.376 1.00 72.12 87 LYS A N 1
ATOM 673 C CA . LYS A 1 87 ? 8.615 -14.793 46.203 1.00 72.12 87 LYS A CA 1
ATOM 674 C C . LYS A 1 87 ? 9.590 -15.958 46.017 1.00 72.12 87 LYS A C 1
ATOM 676 O O . LYS A 1 87 ? 9.270 -17.082 46.385 1.00 72.12 87 LYS A O 1
ATOM 681 N N . ILE A 1 88 ? 10.753 -15.686 45.432 1.00 75.12 88 ILE A N 1
ATOM 682 C CA . ILE A 1 88 ? 11.862 -16.638 45.387 1.00 75.12 88 ILE A CA 1
ATOM 683 C C . ILE A 1 88 ? 12.688 -16.384 46.646 1.00 75.12 88 ILE A C 1
ATOM 685 O O . ILE A 1 88 ? 13.310 -15.330 46.775 1.00 75.12 88 ILE A O 1
ATOM 689 N N . GLU A 1 89 ? 12.643 -17.316 47.593 1.00 70.25 89 GLU A N 1
ATOM 690 C CA . GLU A 1 89 ? 13.560 -17.327 48.731 1.00 70.25 89 GLU A CA 1
ATOM 691 C C . GLU A 1 89 ? 14.908 -17.858 48.238 1.00 70.25 89 GLU A C 1
ATOM 693 O O . GLU A 1 89 ? 14.999 -18.963 47.705 1.00 70.25 89 GLU A O 1
ATOM 698 N N . VAL A 1 90 ? 15.941 -17.022 48.331 1.00 73.38 90 VAL A N 1
ATOM 699 C CA . VAL A 1 90 ? 17.309 -17.373 47.944 1.00 73.38 90 VAL A CA 1
ATOM 700 C C . VAL A 1 90 ? 18.089 -17.621 49.227 1.00 73.38 90 VAL A C 1
ATOM 702 O O . VAL A 1 90 ? 18.352 -16.681 49.977 1.00 73.38 90 VAL A O 1
ATOM 705 N N . GLU A 1 91 ? 18.446 -18.877 49.487 1.00 71.06 91 GLU A N 1
ATOM 706 C CA . GLU A 1 91 ? 19.390 -19.222 50.549 1.00 71.06 91 GLU A CA 1
ATOM 707 C C . GLU A 1 91 ? 20.821 -19.024 50.038 1.00 71.06 91 GLU A C 1
ATOM 709 O O . GLU A 1 91 ? 21.242 -19.618 49.042 1.00 71.06 91 GLU A O 1
ATOM 714 N N . PHE A 1 92 ? 21.565 -18.150 50.714 1.00 70.19 92 PHE A N 1
ATOM 715 C CA . PHE A 1 92 ? 22.985 -17.947 50.460 1.00 70.19 92 PHE A CA 1
ATOM 716 C C . PHE A 1 92 ? 23.770 -19.080 51.122 1.00 70.19 92 PHE A C 1
ATOM 718 O O . PHE A 1 92 ? 23.744 -19.226 52.341 1.00 70.19 92 PHE A O 1
ATOM 725 N N . ILE A 1 93 ? 24.472 -19.878 50.317 1.00 71.00 93 ILE A N 1
ATOM 726 C CA . ILE A 1 93 ? 25.426 -20.872 50.815 1.00 71.00 93 ILE A CA 1
ATOM 727 C C . ILE A 1 93 ? 26.771 -20.157 50.985 1.00 71.00 93 ILE A C 1
ATOM 729 O O . ILE A 1 93 ? 27.416 -19.810 49.995 1.00 71.00 93 ILE A O 1
ATOM 733 N N . GLU A 1 94 ? 27.174 -19.902 52.229 1.00 63.78 94 GLU A N 1
ATOM 734 C CA . GLU A 1 94 ? 28.534 -19.448 52.546 1.00 63.78 94 GLU A CA 1
ATOM 735 C C . GLU A 1 94 ? 29.525 -20.621 52.413 1.00 63.78 94 GLU A C 1
ATOM 737 O O . GLU A 1 94 ? 29.195 -21.760 52.751 1.00 63.78 94 GLU A O 1
ATOM 742 N N . SER A 1 95 ? 30.712 -20.341 51.856 1.00 67.12 95 SER A N 1
ATOM 743 C CA . SER A 1 95 ? 31.814 -21.300 51.636 1.00 67.12 95 SER A CA 1
ATOM 744 C C . SER A 1 95 ? 32.830 -21.290 52.768 1.00 67.12 95 SER A C 1
ATOM 746 O O . SER A 1 95 ? 33.086 -20.188 53.301 1.00 67.12 95 SER A O 1
#

Secondary structure (DSSP, 8-state):
-GGGT--HHHHHHHTTS-HHHHHHHHHHHHSS-HHHHHHHHHHHHHHHHHHHHHHHHHTT-HHHHHHHHHHHH----------------------